Protein AF-N6TRB3-F1 (afdb_monomer_lite)

Organism: Dendroctonus ponderosae (NCBI:txid77166)

pLDDT: mean 74.37, std 22.49, range [24.56, 97.75]

InterPro domains:
  IPR039841 Integrator complex subunit 14 [PTHR13532] (28-143)
  IPR045814 Integrator complex subunit 14, beta-barrel domain [PF19435] (16-137)

Foldseek 3Di:
DWDAQPDPDDDPDPPPQFDWDDDPVDTDTHDFDSTKDFPDKDALVVVPDFDFPDKDKDDDDPPDDPDDDDPDDDDDDDDDDPDDPCDPGPQQVQLVVCVVRNIWTWIARGDQWIWTWYWDDPDPPDTIIMITTFPRHPCRDPD

Radius of gyration: 18.66 Å; chains: 1; bounding box: 54×37×40 Å

Secondary structure (DSSP, 8-state):
--B-----SS--S---PPEEEEETTEEEEE---SSBEEEEEEEHHHH-S---SEEEEE-------------------------S-----HHHHHHHHHHHHTEEEEEEEETTEEEEEEEE-SSTT--EEEEEEEEESS--S--

Structure (mmCIF, N/CA/C/O backbone):
data_AF-N6TRB3-F1
#
_entry.id   AF-N6TRB3-F1
#
loop_
_atom_site.group_PDB
_atom_site.id
_atom_site.type_symbol
_atom_site.label_atom_id
_atom_site.label_alt_id
_atom_site.label_comp_id
_atom_site.label_asym_id
_atom_site.label_entity_id
_atom_site.label_seq_id
_atom_site.pdbx_PDB_ins_code
_atom_site.Cartn_x
_atom_site.Cartn_y
_atom_site.Cartn_z
_atom_site.occupancy
_atom_site.B_iso_or_equiv
_atom_site.auth_seq_id
_atom_site.auth_comp_id
_atom_site.auth_asym_id
_atom_site.auth_atom_id
_atom_site.pdbx_PDB_model_num
ATOM 1 N N . MET A 1 1 ? -12.334 -11.300 -4.507 1.00 28.64 1 MET A N 1
ATOM 2 C CA . MET A 1 1 ? -12.583 -10.035 -3.785 1.00 28.64 1 MET A CA 1
ATOM 3 C C . MET A 1 1 ? -11.833 -8.953 -4.540 1.00 28.64 1 MET A C 1
ATOM 5 O O . MET A 1 1 ? -10.620 -8.961 -4.466 1.00 28.64 1 MET A O 1
ATOM 9 N N . LYS A 1 2 ? -12.516 -8.117 -5.333 1.00 24.56 2 LYS A N 1
ATOM 10 C CA . LYS A 1 2 ? -11.878 -6.994 -6.043 1.00 24.56 2 LYS A CA 1
ATOM 11 C C . LYS A 1 2 ? -11.804 -5.811 -5.093 1.00 24.56 2 LYS A C 1
ATOM 13 O O . LYS A 1 2 ? -12.832 -5.451 -4.520 1.00 24.56 2 LYS A O 1
ATOM 18 N N . LEU A 1 3 ? -10.624 -5.235 -4.916 1.00 33.22 3 LEU A N 1
ATOM 19 C CA . LEU A 1 3 ? -10.420 -4.150 -3.973 1.00 33.22 3 LEU A CA 1
ATOM 20 C C . LEU A 1 3 ? -9.816 -2.926 -4.666 1.00 33.22 3 LEU A C 1
ATOM 22 O O . LEU A 1 3 ? -8.868 -3.046 -5.430 1.00 33.22 3 LEU A O 1
ATOM 26 N N . VAL A 1 4 ? -10.380 -1.760 -4.335 1.00 37.03 4 VAL A N 1
ATOM 27 C CA . VAL A 1 4 ? -9.959 -0.407 -4.740 1.00 37.03 4 VAL A CA 1
ATOM 28 C C . VAL A 1 4 ? -10.060 -0.158 -6.248 1.00 37.03 4 VAL A C 1
ATOM 30 O O . VAL A 1 4 ? -9.168 -0.533 -6.989 1.00 37.03 4 VAL A O 1
ATOM 33 N N . HIS A 1 5 ? -11.138 0.510 -6.682 1.00 34.66 5 HIS A N 1
ATOM 34 C CA . HIS A 1 5 ? -11.243 1.116 -8.016 1.00 34.66 5 HIS A CA 1
ATOM 35 C C . HIS A 1 5 ? -10.503 2.455 -7.985 1.00 34.66 5 HIS A C 1
ATOM 37 O O . HIS A 1 5 ? -10.964 3.399 -7.340 1.00 34.66 5 HIS A O 1
ATOM 43 N N . ILE A 1 6 ? -9.340 2.538 -8.628 1.00 43.31 6 ILE A N 1
ATOM 44 C CA . ILE A 1 6 ? -8.661 3.821 -8.845 1.00 43.31 6 ILE A CA 1
ATOM 45 C C . ILE A 1 6 ? -9.362 4.486 -10.031 1.00 43.31 6 ILE A C 1
ATOM 47 O O . ILE A 1 6 ? -8.993 4.275 -11.184 1.00 43.31 6 ILE A O 1
ATOM 51 N N . ASP A 1 7 ? -10.432 5.234 -9.756 1.00 36.44 7 ASP A N 1
ATOM 52 C CA . ASP A 1 7 ? -11.181 5.903 -10.817 1.00 36.44 7 ASP A CA 1
ATOM 53 C C . ASP A 1 7 ? -10.297 6.936 -11.534 1.00 36.44 7 ASP A C 1
ATOM 55 O O . ASP A 1 7 ? -9.687 7.804 -10.906 1.00 36.44 7 ASP A O 1
ATOM 59 N N . ARG A 1 8 ? -10.247 6.859 -12.868 1.00 41.28 8 ARG A N 1
ATOM 60 C CA . ARG A 1 8 ? -9.573 7.847 -13.725 1.00 41.28 8 ARG A CA 1
ATOM 61 C C . ARG A 1 8 ? -10.437 9.075 -14.012 1.00 41.28 8 ARG A C 1
ATOM 63 O O . ARG A 1 8 ? -10.018 9.939 -14.783 1.00 41.28 8 ARG A O 1
ATOM 70 N N . HIS A 1 9 ? -11.612 9.199 -13.400 1.00 36.25 9 HIS A N 1
ATOM 71 C CA . HIS A 1 9 ? -12.514 10.315 -13.656 1.00 36.25 9 HIS A CA 1
ATOM 72 C C . HIS A 1 9 ? -12.551 11.345 -12.514 1.00 36.25 9 HIS A C 1
ATOM 74 O O . HIS A 1 9 ? -13.321 11.257 -11.566 1.00 36.25 9 HIS A O 1
ATOM 80 N N . GLY A 1 10 ? -11.764 12.414 -12.683 1.00 35.44 10 GLY A N 1
ATOM 81 C CA . GLY A 1 10 ? -12.273 13.769 -12.428 1.00 35.44 10 GLY A CA 1
ATOM 82 C C . GLY A 1 10 ? -11.964 14.464 -11.099 1.00 35.44 10 GLY A C 1
ATOM 83 O O . GLY A 1 10 ? -12.384 15.607 -10.951 1.00 35.44 10 GLY A O 1
ATOM 84 N N . THR A 1 11 ? -11.206 13.885 -10.164 1.00 29.09 11 THR A N 1
ATOM 85 C CA . THR A 1 11 ? -10.653 14.655 -9.031 1.00 29.09 11 THR A CA 1
ATOM 86 C C . THR A 1 11 ? -9.154 14.875 -9.199 1.00 29.09 11 THR A C 1
ATOM 88 O O . THR A 1 11 ? -8.401 13.968 -9.543 1.00 29.09 11 THR A O 1
ATOM 91 N N . GLN A 1 12 ? -8.719 16.121 -8.996 1.00 31.83 12 GLN A N 1
ATOM 92 C CA . GLN A 1 12 ? -7.327 16.559 -9.087 1.00 31.83 12 GLN A CA 1
ATOM 93 C C . GLN A 1 12 ? -6.504 15.982 -7.924 1.00 31.83 12 GLN A C 1
ATOM 95 O O . GLN A 1 12 ? -6.072 16.687 -7.020 1.00 31.83 12 GLN A O 1
ATOM 100 N N . THR A 1 13 ? -6.274 14.675 -7.937 1.00 35.25 13 THR A N 1
ATOM 101 C CA . THR A 1 13 ? -5.103 14.074 -7.306 1.00 35.25 13 THR A CA 1
ATOM 102 C C . THR A 1 13 ? -4.010 14.047 -8.361 1.00 35.25 13 THR A C 1
ATOM 104 O O . THR A 1 13 ? -4.294 13.717 -9.512 1.00 35.25 13 THR A O 1
ATOM 107 N N . VAL A 1 14 ? -2.782 14.427 -8.000 1.00 36.34 14 VAL A N 1
ATOM 108 C CA . VAL A 1 14 ? -1.604 14.349 -8.883 1.00 36.34 14 VAL A CA 1
ATOM 109 C C . VAL A 1 14 ? -1.671 13.012 -9.633 1.00 36.34 14 VAL A C 1
ATOM 111 O O . VAL A 1 14 ? -1.715 11.984 -8.954 1.00 36.34 14 VAL A O 1
ATOM 114 N N . PRO A 1 15 ? -1.781 12.990 -10.979 1.00 44.03 15 PRO A N 1
ATOM 115 C CA . PRO A 1 15 ? -1.986 11.744 -11.702 1.00 44.03 15 PRO A CA 1
ATOM 116 C C . PRO A 1 15 ? -0.858 10.811 -11.299 1.00 44.03 15 PRO A C 1
ATOM 118 O O . PRO A 1 15 ? 0.305 11.227 -11.337 1.00 44.03 15 PRO A O 1
ATOM 121 N N . VAL A 1 16 ? -1.190 9.591 -10.866 1.00 51.03 16 VAL A N 1
ATOM 122 C CA . VAL A 1 16 ? -0.171 8.583 -10.587 1.00 51.03 16 VAL A CA 1
ATOM 123 C C . VAL A 1 16 ? 0.485 8.284 -11.929 1.00 51.03 16 VAL A C 1
ATOM 125 O O . VAL A 1 16 ? -0.014 7.504 -12.738 1.00 51.03 16 VAL A O 1
ATOM 128 N N . LYS A 1 17 ? 1.537 9.048 -12.240 1.00 52.94 17 LYS A N 1
ATOM 129 C CA . LYS A 1 17 ? 2.278 8.937 -13.487 1.00 52.94 17 LYS A CA 1
ATOM 130 C C . LYS A 1 17 ? 2.793 7.509 -13.532 1.00 52.94 17 LYS A C 1
ATOM 132 O O . LYS A 1 17 ? 3.423 7.062 -12.576 1.00 52.94 17 LYS A O 1
ATOM 137 N N . GLY A 1 18 ? 2.495 6.808 -14.625 1.00 61.00 18 GLY A N 1
ATOM 138 C CA . GLY A 1 18 ? 3.019 5.468 -14.863 1.00 61.00 18 GLY A CA 1
ATOM 139 C C . GLY A 1 18 ? 4.520 5.431 -14.581 1.00 61.00 18 GLY A C 1
ATOM 140 O O . GLY A 1 18 ? 5.251 6.372 -14.905 1.00 61.00 18 GLY A O 1
ATOM 141 N N . TYR A 1 19 ? 4.969 4.369 -13.925 1.00 74.88 19 TYR A N 1
ATOM 142 C CA . TYR A 1 19 ? 6.377 4.205 -13.607 1.00 74.88 19 TYR A CA 1
ATOM 143 C C . TYR A 1 19 ? 7.119 3.816 -14.883 1.00 74.88 19 TYR A C 1
ATOM 145 O O . TYR A 1 19 ? 6.751 2.852 -15.543 1.00 74.88 19 TYR A O 1
ATOM 153 N N . THR A 1 20 ? 8.155 4.560 -15.257 1.00 75.38 20 THR A N 1
ATOM 154 C CA . THR A 1 20 ? 9.006 4.179 -16.390 1.00 75.38 20 THR A CA 1
ATOM 155 C C . THR A 1 20 ? 10.324 3.671 -15.846 1.00 75.38 20 THR A C 1
ATOM 157 O O . THR A 1 20 ? 11.086 4.432 -15.255 1.00 75.38 20 THR A O 1
ATOM 160 N N . HIS A 1 21 ? 10.589 2.385 -16.053 1.00 77.75 21 HIS A N 1
ATOM 161 C CA . HIS A 1 21 ? 11.882 1.811 -15.728 1.00 77.75 21 HIS A CA 1
ATOM 162 C C . HIS A 1 21 ? 12.831 2.046 -16.901 1.00 77.75 21 HIS A C 1
ATOM 164 O O . HIS A 1 21 ? 12.577 1.566 -18.010 1.00 77.75 21 HIS A O 1
ATOM 170 N N . VAL A 1 22 ? 13.899 2.801 -16.657 1.00 78.00 22 VAL A N 1
ATOM 171 C CA . VAL A 1 22 ? 14.939 3.090 -17.646 1.00 78.00 22 VAL A CA 1
ATOM 172 C C . VAL A 1 22 ? 16.195 2.331 -17.248 1.00 78.00 22 VAL A C 1
ATOM 174 O O . VAL A 1 22 ? 16.691 2.469 -16.136 1.00 78.00 22 VAL A O 1
ATOM 177 N N . THR A 1 23 ? 16.693 1.532 -18.178 1.00 77.44 23 THR A N 1
ATOM 178 C CA . THR A 1 23 ? 17.983 0.839 -18.112 1.00 77.44 23 THR A CA 1
ATOM 179 C C . THR A 1 23 ? 18.801 1.249 -19.329 1.00 77.44 23 THR A C 1
ATOM 181 O O . THR A 1 23 ? 18.228 1.732 -20.308 1.00 77.44 23 THR A O 1
ATOM 184 N N . ASP A 1 24 ? 20.104 0.977 -19.321 1.00 79.75 24 ASP A N 1
ATOM 185 C CA . ASP A 1 24 ? 20.999 1.299 -20.445 1.00 79.75 24 ASP A CA 1
ATOM 186 C C . ASP A 1 24 ? 20.555 0.669 -21.780 1.00 79.75 24 ASP A C 1
ATOM 188 O O . ASP A 1 24 ? 20.906 1.157 -22.852 1.00 79.75 24 ASP A O 1
ATOM 192 N N . PHE A 1 25 ? 19.742 -0.395 -21.725 1.00 82.06 25 PHE A N 1
ATOM 193 C CA . PHE A 1 25 ? 19.318 -1.179 -22.889 1.00 82.06 25 PHE A CA 1
ATOM 194 C C . PHE A 1 25 ? 17.805 -1.185 -23.136 1.00 82.06 25 PHE A C 1
ATOM 196 O O . PHE A 1 25 ? 17.353 -1.731 -24.142 1.00 82.06 25 PHE A O 1
ATOM 203 N N . SER A 1 26 ? 16.990 -0.637 -22.227 1.00 77.06 26 SER A N 1
ATOM 204 C CA . SER A 1 26 ? 15.533 -0.655 -22.390 1.00 77.06 26 SER A CA 1
ATOM 205 C C . SER A 1 26 ? 14.805 0.407 -21.571 1.00 77.06 26 SER A C 1
ATOM 207 O O . SER A 1 26 ? 15.178 0.712 -20.438 1.00 77.06 26 SER A O 1
ATOM 209 N N . VAL A 1 27 ? 13.709 0.907 -22.141 1.00 81.81 27 VAL A N 1
ATOM 210 C CA . VAL A 1 27 ? 12.720 1.756 -21.472 1.00 81.81 27 VAL A CA 1
ATOM 211 C C . VAL A 1 27 ? 11.418 0.969 -21.426 1.00 81.81 27 VAL A C 1
ATOM 213 O O . VAL A 1 27 ? 10.856 0.645 -22.471 1.00 81.81 27 VAL A O 1
ATOM 216 N N . ARG A 1 28 ? 10.949 0.622 -20.226 1.00 82.69 28 ARG A N 1
ATOM 217 C CA . ARG A 1 28 ? 9.697 -0.123 -20.046 1.00 82.69 28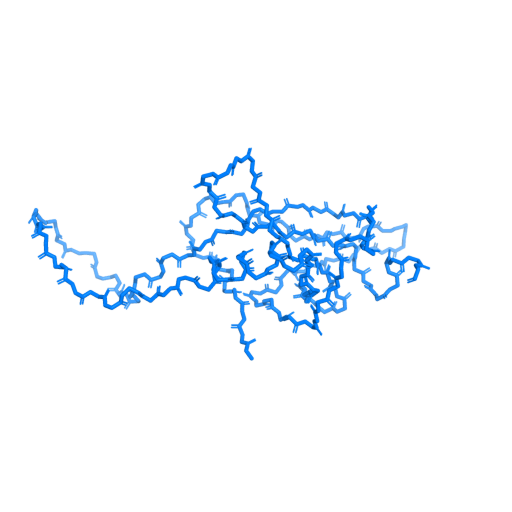 ARG A CA 1
ATOM 218 C C . ARG A 1 28 ? 8.695 0.703 -19.241 1.00 82.69 28 ARG A C 1
ATOM 220 O O . ARG A 1 28 ? 8.967 0.988 -18.071 1.00 82.69 28 ARG A O 1
ATOM 227 N N . PRO A 1 29 ? 7.553 1.088 -19.835 1.00 83.06 29 PRO A N 1
ATOM 228 C CA . PRO A 1 29 ? 6.475 1.720 -19.095 1.00 83.06 29 PRO A CA 1
ATOM 229 C C . PRO A 1 29 ? 5.704 0.671 -18.285 1.00 83.06 29 PRO A C 1
ATOM 231 O O . PRO A 1 29 ? 5.372 -0.403 -18.785 1.00 83.06 29 PRO A O 1
ATOM 234 N N . TYR A 1 30 ? 5.394 1.010 -17.042 1.00 84.44 30 TYR A N 1
ATOM 235 C CA . TYR A 1 30 ? 4.537 0.251 -16.146 1.00 84.44 30 TYR A CA 1
ATOM 236 C C . TYR A 1 30 ? 3.302 1.077 -15.807 1.00 84.44 30 TYR A C 1
ATOM 238 O O . TYR A 1 30 ? 3.379 2.263 -15.468 1.00 84.44 30 TYR A O 1
ATOM 246 N N . HIS A 1 31 ? 2.150 0.421 -15.886 1.00 84.56 31 HIS A N 1
ATOM 247 C CA . HIS A 1 31 ? 0.859 1.000 -15.559 1.00 84.56 31 HIS A CA 1
ATOM 248 C C . HIS A 1 31 ? 0.327 0.344 -14.295 1.00 84.56 31 HIS A C 1
ATOM 250 O O . HIS A 1 31 ? 0.334 -0.882 -14.180 1.00 84.56 31 HIS A O 1
ATOM 256 N N . ILE A 1 32 ? -0.117 1.174 -13.356 1.00 86.00 32 ILE A N 1
ATOM 257 C CA . ILE A 1 32 ? -0.816 0.690 -12.172 1.00 86.00 32 ILE A CA 1
ATOM 258 C C . ILE A 1 32 ? -2.205 0.232 -12.609 1.00 86.00 32 ILE A C 1
ATOM 260 O O . ILE A 1 32 ? -2.873 0.910 -13.393 1.00 86.00 32 ILE A O 1
ATOM 264 N N . SER A 1 33 ? -2.587 -0.942 -12.127 1.00 88.50 33 SER A N 1
ATOM 265 C CA . SER A 1 33 ? -3.895 -1.549 -12.310 1.00 88.50 33 SER A CA 1
ATOM 266 C C . SER A 1 33 ? -4.968 -0.717 -11.617 1.00 88.50 33 SER A C 1
ATOM 268 O O . SER A 1 33 ? -4.764 -0.226 -10.507 1.00 88.50 33 SER A O 1
ATOM 270 N N . ASP A 1 34 ? -6.140 -0.621 -12.239 1.00 85.12 34 ASP A N 1
ATOM 271 C CA . ASP A 1 34 ? -7.297 0.036 -11.628 1.00 85.12 34 ASP A CA 1
ATOM 272 C C . ASP A 1 34 ? -7.856 -0.768 -10.442 1.00 85.12 34 ASP A C 1
ATOM 274 O O . ASP A 1 34 ? -8.676 -0.241 -9.700 1.00 85.12 34 ASP A O 1
ATOM 278 N N . VAL A 1 35 ? -7.419 -2.027 -10.273 1.00 87.19 35 VAL A N 1
ATOM 279 C CA . VAL A 1 35 ? -7.793 -2.943 -9.184 1.00 87.19 35 VAL A CA 1
ATOM 280 C C . VAL A 1 35 ? -6.540 -3.461 -8.478 1.00 87.19 35 VAL A C 1
ATOM 282 O O . VAL A 1 35 ? -5.610 -3.931 -9.140 1.00 87.19 35 VAL A O 1
ATOM 285 N N . LEU A 1 36 ? -6.549 -3.426 -7.144 1.00 90.94 36 LEU A N 1
ATOM 286 C CA . LEU A 1 36 ? -5.502 -3.970 -6.280 1.00 90.94 36 LEU A CA 1
ATOM 287 C C . LEU A 1 36 ? -5.988 -5.265 -5.619 1.00 90.94 36 LEU A C 1
ATOM 289 O O . LEU A 1 36 ? -6.859 -5.238 -4.750 1.00 90.94 36 LEU A O 1
ATOM 293 N N . ASP A 1 37 ? -5.410 -6.404 -5.989 1.00 93.31 37 ASP A N 1
ATOM 294 C CA . ASP A 1 37 ? -5.741 -7.687 -5.364 1.00 93.31 37 ASP A CA 1
ATOM 295 C C . ASP A 1 37 ? -4.808 -7.979 -4.184 1.00 93.31 37 ASP A C 1
ATOM 297 O O . ASP A 1 37 ? -3.591 -7.811 -4.275 1.00 93.31 37 ASP A O 1
ATOM 301 N N . VAL A 1 38 ? -5.386 -8.428 -3.065 1.00 94.94 38 VAL A N 1
ATOM 302 C CA . VAL A 1 38 ? -4.642 -8.833 -1.863 1.00 94.94 38 VAL A CA 1
ATOM 303 C C . VAL A 1 38 ? -4.165 -10.273 -2.022 1.00 94.94 38 VAL A C 1
ATOM 305 O O . VAL A 1 38 ? -4.975 -11.180 -2.198 1.00 94.94 38 VAL A O 1
ATOM 308 N N . TYR A 1 39 ? -2.854 -10.477 -1.925 1.00 93.75 39 TYR A N 1
ATOM 309 C CA . TYR A 1 39 ? -2.200 -11.783 -2.057 1.00 93.75 39 TYR A CA 1
ATOM 310 C C . TYR A 1 39 ? -1.898 -12.436 -0.707 1.00 93.75 39 TYR A C 1
ATOM 312 O O . TYR A 1 39 ? -1.737 -13.650 -0.623 1.00 93.75 39 TYR A O 1
ATOM 320 N N . GLY A 1 40 ? -1.835 -11.642 0.358 1.00 96.25 40 GLY A N 1
ATOM 321 C CA . GLY A 1 40 ? -1.589 -12.140 1.701 1.00 96.25 40 GLY A CA 1
ATOM 322 C C . GLY A 1 40 ? -1.320 -11.015 2.684 1.00 96.25 40 GLY A C 1
ATOM 323 O O . GLY A 1 40 ? -1.405 -9.833 2.344 1.00 96.25 40 GLY A O 1
ATOM 324 N N . PHE A 1 41 ? -0.973 -11.404 3.904 1.00 97.31 41 PHE A N 1
ATOM 325 C CA . PHE A 1 41 ? -0.598 -10.490 4.972 1.00 97.31 41 PHE A CA 1
ATOM 326 C C . PHE A 1 41 ? 0.782 -10.870 5.495 1.00 97.31 41 PHE A C 1
ATOM 328 O O . PHE A 1 41 ? 1.084 -12.052 5.639 1.00 97.31 41 PHE A O 1
ATOM 335 N N . VAL A 1 42 ? 1.599 -9.864 5.786 1.00 96.19 42 VAL A N 1
ATOM 336 C CA . VAL A 1 42 ? 2.955 -10.020 6.319 1.00 96.19 42 VAL A CA 1
ATOM 337 C C . VAL A 1 42 ? 3.115 -9.149 7.569 1.00 96.19 42 VAL A C 1
ATOM 339 O O . VAL A 1 42 ? 2.604 -8.022 7.575 1.00 96.19 42 VAL A O 1
ATOM 342 N N . PRO A 1 43 ? 3.785 -9.626 8.633 1.00 96.88 43 PRO A N 1
ATOM 343 C CA . PRO A 1 43 ? 4.099 -8.795 9.790 1.00 96.88 43 PRO A CA 1
ATOM 344 C C . PRO A 1 43 ? 4.875 -7.548 9.377 1.00 96.88 43 PRO A C 1
ATOM 346 O O . PRO A 1 43 ? 5.817 -7.621 8.590 1.00 96.88 43 PRO A O 1
ATOM 349 N N . VAL A 1 44 ? 4.522 -6.388 9.935 1.00 94.38 44 VAL A N 1
ATOM 350 C CA . VAL A 1 44 ? 5.234 -5.131 9.632 1.00 94.38 44 VAL A CA 1
ATOM 351 C C . VAL A 1 44 ? 6.717 -5.226 10.005 1.00 94.38 44 VAL A C 1
ATOM 353 O O . VAL A 1 44 ? 7.556 -4.626 9.337 1.00 94.38 44 VAL A O 1
ATOM 356 N N . ALA A 1 45 ? 7.045 -6.011 11.037 1.00 93.94 45 ALA A N 1
ATOM 357 C CA . ALA A 1 45 ? 8.420 -6.268 11.461 1.00 93.94 45 ALA A CA 1
ATOM 358 C C . ALA A 1 45 ? 9.264 -6.968 10.380 1.00 93.94 45 ALA A C 1
ATOM 360 O O . ALA A 1 45 ? 10.456 -6.683 10.278 1.00 93.94 45 ALA A O 1
ATOM 361 N N . ASP A 1 46 ? 8.643 -7.813 9.553 1.00 93.88 46 ASP A N 1
ATOM 362 C CA . ASP A 1 46 ? 9.342 -8.604 8.537 1.00 93.88 46 ASP A CA 1
ATOM 363 C C . ASP A 1 46 ? 9.587 -7.789 7.264 1.00 93.88 46 ASP A C 1
ATOM 365 O O . ASP A 1 46 ? 10.570 -8.006 6.568 1.00 93.88 46 ASP A O 1
ATOM 369 N N . ILE A 1 47 ? 8.747 -6.784 6.983 1.00 91.50 47 ILE A N 1
ATOM 370 C CA . ILE A 1 47 ? 8.876 -5.930 5.790 1.00 91.50 47 ILE A CA 1
ATOM 371 C C . ILE A 1 47 ? 10.222 -5.192 5.778 1.00 91.50 47 ILE A C 1
ATOM 373 O O . ILE A 1 47 ? 10.839 -5.027 4.725 1.00 91.50 47 ILE A O 1
ATOM 377 N N . GLY A 1 48 ? 10.682 -4.730 6.943 1.00 87.62 48 GLY A N 1
ATOM 378 C CA . GLY A 1 48 ? 11.883 -3.909 7.062 1.00 87.62 48 GLY A CA 1
ATOM 379 C C . GLY A 1 48 ? 11.721 -2.541 6.389 1.00 87.62 48 GLY A C 1
ATOM 380 O O . GLY A 1 48 ? 10.774 -1.801 6.648 1.00 87.62 48 GLY 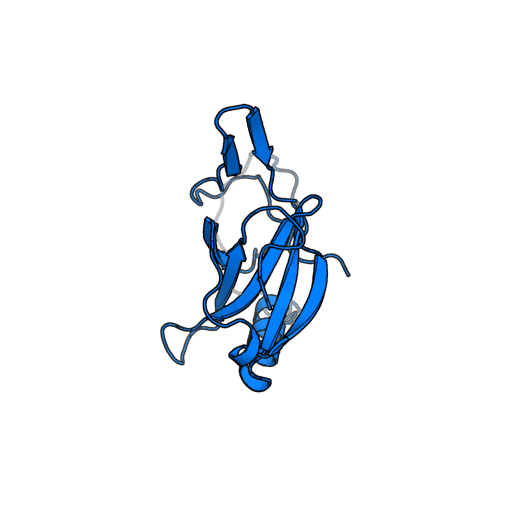A O 1
ATOM 381 N N . SER A 1 49 ? 12.680 -2.156 5.545 1.00 85.88 49 SER A N 1
ATOM 382 C CA . SER A 1 49 ? 12.669 -0.881 4.804 1.00 85.88 49 SER A CA 1
ATOM 383 C C . SER A 1 49 ? 13.021 -1.108 3.331 1.00 85.88 49 SER A C 1
ATOM 385 O O . SER A 1 49 ? 14.085 -0.679 2.882 1.00 85.88 49 SER A O 1
ATOM 387 N N . PRO A 1 50 ? 12.163 -1.821 2.577 1.00 87.19 50 PRO A N 1
ATOM 388 C CA . PRO A 1 50 ? 12.459 -2.195 1.206 1.00 87.19 50 PRO A CA 1
ATOM 389 C C . PRO A 1 50 ? 12.497 -0.954 0.313 1.00 87.19 50 PRO A C 1
ATOM 391 O O . PRO A 1 50 ? 11.881 0.080 0.610 1.00 87.19 50 PRO A O 1
ATOM 394 N N . MET A 1 51 ? 13.212 -1.067 -0.808 1.00 87.38 51 MET A N 1
ATOM 395 C CA . MET A 1 51 ? 13.217 -0.027 -1.830 1.00 87.38 51 MET A CA 1
ATOM 396 C C . MET A 1 51 ? 11.782 0.234 -2.298 1.00 87.38 51 MET A C 1
ATOM 398 O O . MET A 1 51 ? 11.044 -0.692 -2.629 1.00 87.38 51 MET A O 1
ATOM 402 N N . ALA A 1 52 ? 11.396 1.505 -2.339 1.00 90.44 52 ALA A N 1
ATOM 403 C CA . ALA A 1 52 ? 10.082 1.935 -2.786 1.00 90.44 52 ALA A CA 1
ATOM 404 C C . ALA A 1 52 ? 10.229 2.935 -3.928 1.00 90.44 52 ALA A C 1
ATOM 406 O O . ALA A 1 52 ? 11.026 3.868 -3.836 1.00 90.44 52 ALA A O 1
ATOM 407 N N . ILE A 1 53 ? 9.420 2.768 -4.972 1.00 90.62 53 ILE A N 1
ATOM 408 C CA . ILE A 1 53 ? 9.280 3.760 -6.042 1.00 90.62 53 ILE A CA 1
ATOM 409 C C . ILE A 1 53 ? 8.529 4.977 -5.508 1.00 90.62 53 ILE A C 1
ATOM 411 O O . ILE A 1 53 ? 8.928 6.118 -5.734 1.00 90.62 53 ILE A O 1
ATOM 415 N N . SER A 1 54 ? 7.423 4.735 -4.807 1.00 90.31 54 SER A N 1
ATOM 416 C CA . SER A 1 54 ? 6.558 5.787 -4.291 1.00 90.31 54 SER A CA 1
ATOM 417 C C . SER A 1 54 ? 5.696 5.293 -3.132 1.00 90.31 54 SER A C 1
ATOM 419 O O . SER A 1 54 ? 5.546 4.091 -2.894 1.00 90.31 54 SER A O 1
ATOM 421 N N . ARG A 1 55 ? 5.128 6.249 -2.391 1.00 90.62 55 ARG A N 1
ATOM 422 C CA . ARG A 1 55 ? 4.160 6.000 -1.322 1.00 90.62 55 ARG A CA 1
ATOM 423 C C . ARG A 1 55 ? 2.966 6.923 -1.495 1.00 90.62 55 ARG A C 1
ATOM 425 O O . ARG A 1 55 ? 3.149 8.108 -1.770 1.00 90.62 55 A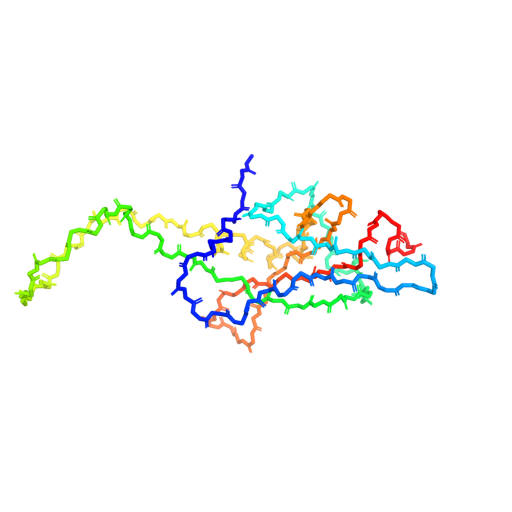RG A O 1
ATOM 432 N N . HIS A 1 56 ? 1.763 6.387 -1.335 1.00 89.31 56 HIS A N 1
ATOM 433 C CA . HIS A 1 56 ? 0.522 7.124 -1.555 1.00 89.31 56 HIS A CA 1
ATOM 434 C C . HIS A 1 56 ? -0.487 6.838 -0.449 1.00 89.31 56 HIS A C 1
ATOM 436 O O . HIS A 1 56 ? -0.610 5.708 0.020 1.00 89.31 56 HIS A O 1
ATOM 442 N N . LEU A 1 57 ? -1.233 7.865 -0.049 1.00 90.31 57 LEU A N 1
ATOM 443 C CA . LEU A 1 57 ? -2.361 7.704 0.858 1.00 90.31 57 LEU A CA 1
ATOM 444 C C . LEU A 1 57 ? -3.542 7.102 0.085 1.00 90.31 57 LEU A C 1
ATOM 446 O O . LEU A 1 57 ? -3.874 7.585 -0.996 1.00 90.31 57 LEU A O 1
ATOM 450 N N . ILE A 1 58 ? -4.187 6.081 0.642 1.00 89.19 58 ILE A N 1
ATOM 451 C CA . ILE A 1 58 ? -5.437 5.538 0.108 1.00 89.19 58 ILE A CA 1
ATOM 452 C C . ILE A 1 58 ? -6.585 6.223 0.840 1.00 89.19 58 ILE A C 1
ATOM 454 O O . ILE A 1 58 ? -6.708 6.129 2.065 1.00 89.19 58 ILE A O 1
ATOM 458 N N . LEU A 1 59 ? -7.421 6.907 0.068 1.00 83.31 59 LEU A N 1
ATOM 459 C CA . LEU A 1 59 ? -8.615 7.582 0.550 1.00 83.31 59 LEU A CA 1
ATOM 460 C C . LEU A 1 59 ? -9.854 6.813 0.073 1.00 83.31 59 LEU A C 1
ATOM 462 O O . LEU A 1 59 ? -9.884 6.386 -1.082 1.00 83.31 59 LEU A O 1
ATOM 466 N N . PRO A 1 60 ? -10.879 6.633 0.923 1.00 81.44 60 PRO A N 1
ATOM 467 C CA . PRO A 1 60 ? -12.147 6.077 0.477 1.00 81.44 60 PRO A CA 1
ATOM 468 C C . PRO A 1 60 ? -12.772 6.994 -0.577 1.00 81.44 60 PRO A C 1
ATOM 470 O O . PRO A 1 60 ? -12.920 8.194 -0.346 1.00 81.44 60 PRO A O 1
ATOM 473 N N . THR A 1 61 ? -13.175 6.436 -1.714 1.00 75.81 61 THR A N 1
ATOM 474 C CA . THR A 1 61 ? -14.013 7.146 -2.679 1.00 75.81 61 THR A CA 1
ATOM 475 C C . THR A 1 61 ? -15.468 7.019 -2.244 1.00 75.81 61 THR A C 1
ATOM 477 O O . THR A 1 61 ? -16.009 5.913 -2.181 1.00 75.81 61 THR A O 1
ATOM 480 N N . ASN A 1 62 ? -16.124 8.139 -1.952 1.00 62.59 62 ASN A N 1
ATOM 481 C CA . ASN A 1 62 ? -17.572 8.160 -1.768 1.00 62.59 62 ASN A CA 1
ATOM 482 C C . ASN A 1 62 ? -18.221 8.084 -3.153 1.00 62.59 62 ASN A C 1
ATOM 484 O O . ASN A 1 62 ? -18.514 9.109 -3.761 1.00 62.59 62 ASN A O 1
ATOM 488 N N . SER A 1 63 ? -18.405 6.881 -3.692 1.00 54.44 63 SER A N 1
ATOM 489 C CA . SER A 1 63 ? -19.174 6.706 -4.924 1.00 54.44 63 SER A CA 1
ATOM 490 C C . SER A 1 63 ? -20.661 6.805 -4.595 1.00 54.44 63 SER A C 1
ATOM 492 O O . SER A 1 63 ? -21.355 5.799 -4.478 1.00 54.44 63 SER A O 1
ATOM 494 N N . SER A 1 64 ? -21.170 8.024 -4.428 1.00 50.34 64 SER A N 1
ATOM 495 C CA . SER A 1 64 ? -22.606 8.259 -4.536 1.00 50.34 64 SER A CA 1
ATOM 496 C C . SER A 1 64 ? -23.007 8.042 -5.994 1.00 50.34 64 SER A C 1
ATOM 498 O O . SER A 1 64 ? -22.572 8.795 -6.859 1.00 50.34 64 SER A O 1
ATOM 500 N N . ARG A 1 65 ? -23.792 6.987 -6.234 1.00 45.09 65 ARG A N 1
ATOM 501 C CA . ARG A 1 65 ? -24.706 6.759 -7.369 1.00 45.09 65 ARG A CA 1
ATOM 502 C C . ARG A 1 65 ? -24.243 7.321 -8.720 1.00 45.09 65 ARG A C 1
ATOM 504 O O . ARG A 1 65 ? -24.337 8.519 -8.977 1.00 45.09 65 ARG A O 1
ATOM 511 N N . THR A 1 66 ? -23.882 6.422 -9.633 1.00 42.81 66 THR A N 1
ATOM 512 C CA . THR A 1 66 ? -23.856 6.676 -11.079 1.00 42.81 66 THR A CA 1
ATOM 513 C C . THR A 1 66 ? -25.150 7.380 -11.493 1.00 42.81 66 THR A C 1
ATOM 515 O O . THR A 1 66 ? -26.193 6.752 -11.644 1.00 42.81 66 THR A O 1
ATOM 518 N N . SER A 1 67 ? -25.088 8.699 -11.634 1.00 41.69 67 SER A N 1
ATOM 519 C CA . SER A 1 67 ? -26.185 9.521 -12.121 1.00 41.69 67 SER A CA 1
ATOM 520 C C . SER A 1 67 ? -25.688 10.092 -13.432 1.00 41.69 67 SER A C 1
ATOM 522 O O . SER A 1 67 ? -24.796 10.936 -13.459 1.00 41.69 67 SER A O 1
ATOM 524 N N . VAL A 1 68 ? -26.203 9.535 -14.522 1.00 43.19 68 VAL A N 1
ATOM 525 C CA . VAL A 1 68 ? -26.151 10.124 -15.859 1.00 43.19 68 VAL A CA 1
ATOM 526 C C . VAL A 1 68 ? -26.401 11.631 -15.751 1.00 43.19 68 VAL A C 1
ATOM 528 O O . VAL A 1 68 ? -27.487 12.065 -15.377 1.00 43.19 68 VAL A O 1
ATOM 531 N N . ALA A 1 69 ? -25.361 12.422 -16.014 1.00 39.03 69 ALA A N 1
ATOM 532 C CA . ALA A 1 69 ? -25.423 13.871 -15.972 1.00 39.03 69 ALA A CA 1
ATOM 533 C C . ALA A 1 69 ? -26.254 14.379 -17.160 1.00 39.03 69 ALA A C 1
ATOM 535 O O . ALA A 1 69 ? -25.739 14.519 -18.267 1.00 39.03 69 ALA A O 1
ATOM 536 N N . ASN A 1 70 ? -27.534 14.668 -16.919 1.00 38.62 70 ASN A N 1
ATOM 537 C CA . ASN A 1 70 ? -28.254 15.680 -17.683 1.00 38.62 70 ASN A CA 1
ATOM 538 C C . ASN A 1 70 ? -27.958 17.039 -17.027 1.00 38.62 70 ASN A C 1
ATOM 540 O O . ASN A 1 70 ? -28.295 17.224 -15.857 1.00 38.62 70 ASN A O 1
ATOM 544 N N . PRO A 1 71 ? -27.320 17.991 -17.727 1.00 45.03 71 PRO A N 1
ATOM 545 C CA . PRO A 1 71 ? -27.061 19.311 -17.183 1.00 45.03 71 PRO A CA 1
ATOM 546 C C . PRO A 1 71 ? -28.283 20.186 -17.452 1.00 45.03 71 PRO A C 1
ATOM 548 O O . PRO A 1 71 ? -28.389 20.751 -18.533 1.00 45.03 71 PRO A O 1
ATOM 551 N N . ASN A 1 72 ? -29.224 20.241 -16.511 1.00 41.16 72 ASN A N 1
ATOM 552 C CA . ASN A 1 72 ? -30.145 21.367 -16.331 1.00 41.16 72 ASN A CA 1
ATOM 553 C C . ASN A 1 72 ? -30.985 21.141 -15.074 1.00 41.16 72 ASN A C 1
ATOM 555 O O . ASN A 1 72 ? -31.905 20.334 -15.091 1.00 41.16 72 ASN A O 1
ATOM 559 N N . GLU A 1 73 ? -30.624 21.840 -14.001 1.00 37.94 73 GLU A N 1
ATOM 560 C CA . GLU A 1 73 ? -31.491 22.716 -13.198 1.00 37.94 73 GLU A CA 1
ATOM 561 C C . GLU A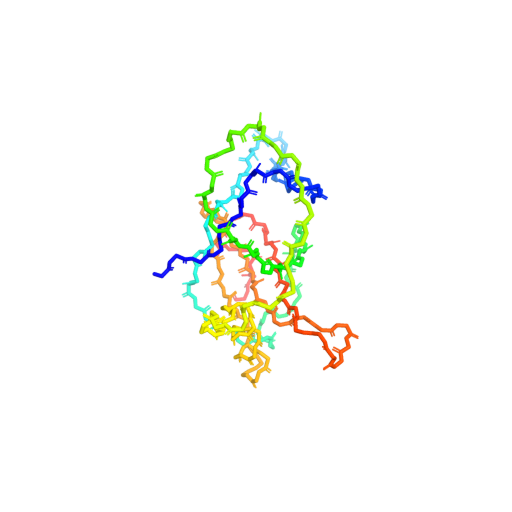 1 73 ? -30.844 22.928 -11.825 1.00 37.94 73 GLU A C 1
ATOM 563 O O . GLU A 1 73 ? -30.473 21.995 -11.116 1.00 37.94 73 GLU A O 1
ATOM 568 N N . ALA A 1 74 ? -30.640 24.201 -11.503 1.00 46.12 74 ALA A N 1
ATOM 569 C CA . ALA A 1 74 ? -30.307 24.662 -10.172 1.00 46.12 74 ALA A CA 1
ATOM 570 C C . ALA A 1 74 ? -31.608 24.779 -9.378 1.00 46.12 74 ALA A C 1
ATOM 572 O O . ALA A 1 74 ? -32.507 25.440 -9.881 1.00 46.12 74 ALA A O 1
ATOM 573 N N . ASP A 1 75 ? -31.687 24.222 -8.167 1.00 34.44 75 ASP A N 1
ATOM 574 C CA . ASP A 1 75 ? -32.246 24.934 -7.011 1.00 34.44 75 ASP A CA 1
ATOM 575 C C . ASP A 1 75 ? -32.006 24.183 -5.686 1.00 34.44 75 ASP A C 1
ATOM 577 O O . ASP A 1 75 ? -31.605 23.024 -5.640 1.00 34.44 75 ASP A O 1
ATOM 581 N N . ILE A 1 76 ? -32.214 24.952 -4.629 1.00 46.75 76 ILE A N 1
ATOM 582 C CA . ILE A 1 76 ? -31.908 24.869 -3.207 1.00 46.75 76 ILE A CA 1
ATOM 583 C C . ILE A 1 76 ? -32.656 23.757 -2.427 1.00 46.75 76 ILE A C 1
ATOM 585 O O . ILE A 1 76 ? -33.722 23.296 -2.818 1.00 46.75 76 ILE A O 1
ATOM 589 N N . THR A 1 77 ? -32.094 23.447 -1.242 1.00 41.69 77 THR A N 1
ATOM 590 C CA . THR A 1 77 ? -32.594 22.667 -0.077 1.00 41.69 77 THR A CA 1
ATOM 591 C C . THR A 1 77 ? -32.650 21.142 -0.183 1.00 41.69 77 THR A C 1
ATOM 593 O O . THR A 1 77 ? -33.390 20.611 -0.994 1.00 41.69 77 THR A O 1
ATOM 596 N N . ASP A 1 78 ? -31.949 20.451 0.729 1.00 35.97 78 ASP A N 1
ATOM 597 C CA . ASP A 1 78 ? -32.642 19.625 1.730 1.00 35.97 78 ASP A CA 1
ATOM 598 C C . ASP A 1 78 ? -31.724 19.280 2.917 1.00 35.97 78 ASP A C 1
ATOM 600 O O . ASP A 1 78 ? -30.603 18.791 2.754 1.00 35.97 78 ASP A O 1
ATOM 604 N N . ASP A 1 79 ? -32.216 19.575 4.115 1.00 44.00 79 ASP A N 1
ATOM 605 C CA . ASP A 1 79 ? -31.746 19.008 5.371 1.00 44.00 79 ASP A CA 1
ATOM 606 C C . ASP A 1 79 ? -32.487 17.679 5.550 1.00 44.00 79 ASP A C 1
ATOM 608 O O . ASP A 1 79 ? -33.707 17.634 5.458 1.00 44.00 79 ASP A O 1
ATOM 612 N N . ASN A 1 80 ? -31.740 16.627 5.884 1.00 48.94 80 ASN A N 1
ATOM 613 C CA . ASN A 1 80 ? -32.240 15.377 6.454 1.00 48.94 80 ASN A CA 1
ATOM 614 C C . ASN A 1 80 ? -32.860 14.317 5.506 1.00 48.94 80 ASN A C 1
ATOM 616 O O . ASN A 1 80 ? -34.063 14.238 5.285 1.00 48.94 80 ASN A O 1
ATOM 620 N N . SER A 1 81 ? -32.040 13.326 5.141 1.00 39.50 81 SER A N 1
ATOM 621 C CA . SER A 1 81 ? -32.489 11.924 5.140 1.00 39.50 81 SER A CA 1
ATOM 622 C C . SER A 1 81 ? -31.438 11.034 5.804 1.00 39.50 81 SER A C 1
ATOM 624 O O . SER A 1 81 ? -30.594 10.394 5.179 1.00 39.50 81 SER A O 1
ATOM 626 N N . ALA A 1 82 ? -31.490 11.026 7.135 1.00 47.75 82 ALA A N 1
ATOM 627 C CA . ALA A 1 82 ? -31.037 9.906 7.939 1.00 47.75 82 ALA A CA 1
ATOM 628 C C . ALA A 1 82 ? -31.830 8.643 7.549 1.00 47.75 82 ALA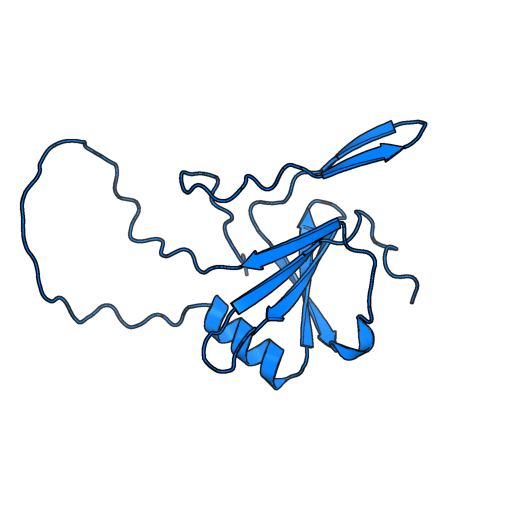 A C 1
ATOM 630 O O . ALA A 1 82 ? -32.968 8.495 7.969 1.00 47.75 82 ALA A O 1
ATOM 631 N N . ASP A 1 83 ? -31.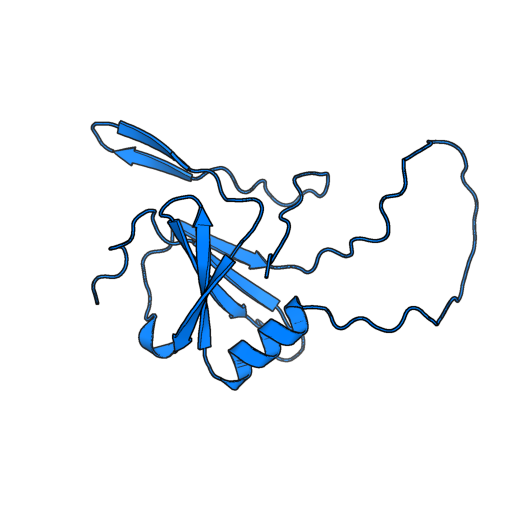255 7.806 6.681 1.00 45.41 83 ASP A N 1
ATOM 632 C CA . ASP A 1 83 ? -31.385 6.335 6.647 1.00 45.41 83 ASP A CA 1
ATOM 633 C C . ASP A 1 83 ? -30.749 5.785 5.355 1.00 45.41 83 ASP A C 1
ATOM 635 O O . ASP A 1 83 ? -31.386 5.169 4.505 1.00 45.41 83 ASP A O 1
ATOM 639 N N . GLU A 1 84 ? -29.439 5.981 5.192 1.00 46.62 84 GLU A N 1
ATOM 640 C CA . GLU A 1 84 ? -28.647 5.003 4.448 1.00 46.62 84 GLU A CA 1
ATOM 641 C C . GLU A 1 84 ? -27.869 4.215 5.487 1.00 46.62 84 GLU A C 1
ATOM 643 O O . GLU A 1 84 ? -26.926 4.732 6.083 1.00 46.62 84 GLU A O 1
ATOM 648 N N . THR A 1 85 ? -28.316 2.982 5.741 1.00 48.78 85 THR A N 1
ATOM 649 C CA . THR A 1 85 ? -27.590 1.943 6.482 1.00 48.78 85 THR A CA 1
ATOM 650 C C . THR A 1 85 ? -26.091 2.162 6.341 1.00 48.78 85 THR A C 1
ATOM 652 O O . THR A 1 85 ? -25.547 1.934 5.258 1.00 48.78 85 THR A O 1
ATOM 655 N N . THR A 1 86 ? -25.464 2.667 7.410 1.00 60.28 86 THR A N 1
ATOM 656 C CA . THR A 1 86 ? -24.073 3.123 7.460 1.00 60.28 86 THR A CA 1
ATOM 657 C C . THR A 1 86 ? -23.158 1.987 7.034 1.00 60.28 86 THR A C 1
ATOM 659 O O . THR A 1 86 ? -22.699 1.203 7.862 1.00 60.28 86 THR A O 1
ATOM 662 N N . THR A 1 87 ? -22.935 1.842 5.730 1.00 65.25 87 THR A N 1
ATOM 663 C CA . THR A 1 87 ? -22.117 0.757 5.205 1.00 65.25 87 THR A CA 1
ATOM 664 C C . THR A 1 87 ? -20.698 1.063 5.657 1.00 65.25 87 THR A C 1
ATOM 666 O O . THR A 1 87 ? -20.150 2.102 5.271 1.00 65.25 87 THR A O 1
ATOM 669 N N . PRO A 1 88 ? -20.099 0.231 6.524 1.00 65.62 88 PRO A N 1
ATOM 670 C CA . PRO A 1 88 ? -18.775 0.518 7.035 1.00 65.62 88 PRO A CA 1
ATOM 671 C C . PRO A 1 88 ? -17.804 0.542 5.857 1.00 65.62 88 PRO A C 1
ATOM 673 O O . PRO A 1 88 ? -17.720 -0.408 5.078 1.00 65.62 88 PRO A O 1
ATOM 676 N N . SER A 1 89 ? -17.077 1.650 5.709 1.00 83.56 89 SER A N 1
ATOM 677 C CA . SER A 1 89 ? -16.080 1.770 4.651 1.00 83.56 89 SER A CA 1
ATOM 678 C C . SER A 1 89 ? -15.040 0.666 4.815 1.00 83.56 89 SER A C 1
ATOM 680 O O . SER A 1 89 ? -14.409 0.545 5.870 1.00 83.56 89 SER A O 1
ATOM 682 N N . PHE A 1 90 ? -14.818 -0.109 3.752 1.00 86.00 90 PHE A N 1
ATOM 683 C CA . PHE A 1 90 ? -13.800 -1.155 3.734 1.00 86.00 90 PHE A CA 1
ATOM 684 C C . PHE A 1 90 ? -12.426 -0.623 4.182 1.00 86.00 90 PHE A C 1
ATOM 686 O O . PHE A 1 90 ? -11.716 -1.296 4.923 1.00 86.00 90 PHE A O 1
ATOM 693 N N . CYS A 1 91 ? -12.072 0.611 3.801 1.00 86.81 91 CYS A N 1
ATOM 694 C CA . CYS A 1 91 ? -10.803 1.231 4.184 1.00 86.81 91 CYS A CA 1
ATOM 695 C C . CYS A 1 91 ? -10.659 1.388 5.706 1.00 86.81 91 CYS A C 1
ATOM 697 O O . CYS A 1 91 ? -9.566 1.218 6.238 1.00 86.81 91 CYS A O 1
ATOM 699 N N . VAL A 1 92 ? -11.755 1.685 6.414 1.00 87.44 92 VAL A N 1
ATOM 700 C CA . VAL A 1 92 ? -11.762 1.819 7.880 1.00 87.44 92 VAL A CA 1
ATOM 701 C C . VAL A 1 92 ? -11.589 0.455 8.542 1.00 87.44 92 VAL A C 1
ATOM 703 O O . VAL A 1 92 ? -10.799 0.328 9.477 1.00 87.44 92 VAL A O 1
ATOM 706 N N . LEU A 1 93 ? -12.278 -0.569 8.027 1.00 91.19 93 LEU A N 1
ATOM 707 C CA . LEU A 1 93 ? -12.164 -1.941 8.526 1.00 91.19 93 LEU A CA 1
ATOM 708 C C . LEU A 1 93 ? -10.754 -2.501 8.305 1.00 91.19 93 LEU A C 1
ATOM 710 O O . LEU A 1 93 ? -10.133 -2.983 9.250 1.00 91.19 93 LEU A O 1
ATOM 714 N N . LEU A 1 94 ? -10.220 -2.374 7.085 1.00 93.06 94 LEU A N 1
ATOM 715 C CA . LEU A 1 94 ? -8.873 -2.836 6.759 1.00 93.06 94 LEU A CA 1
ATOM 716 C C . LEU A 1 94 ? -7.811 -2.076 7.564 1.00 93.06 94 LEU A C 1
ATOM 718 O O . LEU A 1 94 ? -6.891 -2.700 8.084 1.00 93.06 94 LEU A O 1
ATOM 722 N N . HIS A 1 95 ? -7.952 -0.755 7.730 1.00 92.75 95 HIS A N 1
ATOM 723 C CA . HIS A 1 95 ? -7.069 0.023 8.603 1.00 92.75 95 HIS A CA 1
ATOM 724 C C . HIS A 1 95 ? -7.047 -0.547 10.024 1.00 92.75 95 HIS A C 1
ATOM 726 O O . HIS A 1 95 ? -5.971 -0.766 10.577 1.00 92.75 95 HIS A O 1
ATOM 732 N N . GLY A 1 96 ? -8.226 -0.792 10.604 1.00 93.44 96 GLY A N 1
ATOM 733 C CA . GLY A 1 96 ? -8.352 -1.344 11.949 1.00 93.44 96 GLY A CA 1
ATOM 734 C C . GLY A 1 96 ? -7.667 -2.702 12.079 1.00 93.44 96 GLY A C 1
ATOM 735 O O . GLY A 1 96 ? -6.843 -2.876 12.972 1.00 93.44 96 GLY A O 1
ATOM 736 N N . ALA A 1 97 ? -7.946 -3.624 11.156 1.00 94.88 97 ALA A N 1
ATOM 737 C CA . ALA A 1 97 ? -7.375 -4.969 11.168 1.00 94.88 97 ALA A CA 1
ATOM 738 C C . ALA A 1 97 ? -5.841 -4.953 11.066 1.00 94.88 97 ALA A C 1
ATOM 740 O O . ALA A 1 97 ? -5.158 -5.521 11.914 1.00 94.88 97 ALA A O 1
ATOM 741 N N . LEU A 1 98 ? -5.291 -4.235 10.080 1.00 95.94 98 LEU A N 1
ATOM 742 C CA . LEU A 1 98 ? -3.840 -4.147 9.875 1.00 95.94 98 LEU A CA 1
ATOM 743 C C . LEU A 1 98 ? -3.125 -3.499 11.066 1.00 95.94 98 LEU A C 1
ATOM 745 O O . LEU A 1 98 ? -2.030 -3.911 11.439 1.00 95.94 98 LEU A O 1
ATOM 749 N N . LYS A 1 99 ? -3.755 -2.496 11.684 1.00 94.31 99 LYS A N 1
ATOM 750 C CA . LYS A 1 99 ? -3.213 -1.817 12.861 1.00 94.31 99 LYS A CA 1
ATOM 751 C C . LYS A 1 99 ? -3.193 -2.712 14.098 1.00 94.31 99 LYS A C 1
ATOM 753 O O . LYS A 1 99 ? -2.210 -2.681 14.829 1.00 94.31 99 LYS A O 1
ATOM 758 N N . VAL A 1 100 ? -4.279 -3.442 14.359 1.00 95.38 100 VAL A N 1
ATOM 759 C CA . VAL A 1 100 ? -4.407 -4.298 15.552 1.00 95.38 100 VAL A CA 1
ATOM 760 C C . VAL A 1 100 ? -3.425 -5.462 15.485 1.00 95.38 100 VAL A C 1
ATOM 762 O O . VAL A 1 100 ? -2.721 -5.710 16.458 1.00 95.38 100 VAL A O 1
ATOM 765 N N . GLU A 1 101 ? -3.327 -6.110 14.327 1.00 96.56 101 GLU A N 1
ATOM 766 C CA . GLU A 1 101 ? -2.456 -7.274 14.131 1.00 96.56 101 GLU A CA 1
ATOM 767 C C . GLU A 1 101 ? -0.989 -6.893 13.853 1.00 96.56 101 GLU A C 1
ATOM 769 O O . GLU A 1 101 ? -0.126 -7.761 13.781 1.00 96.56 101 GLU A O 1
ATOM 774 N N . ASN A 1 102 ? -0.682 -5.599 13.694 1.00 95.69 102 ASN A N 1
ATOM 775 C CA . ASN A 1 102 ? 0.636 -5.105 13.278 1.00 95.69 102 ASN A CA 1
ATOM 776 C C . ASN A 1 102 ? 1.131 -5.756 11.966 1.00 95.69 102 ASN A C 1
ATOM 778 O O . ASN A 1 102 ? 2.281 -6.190 11.843 1.00 95.69 102 ASN A O 1
ATOM 782 N N . MET A 1 103 ? 0.238 -5.807 10.975 1.00 97.25 103 MET A N 1
ATOM 783 C CA . MET A 1 103 ? 0.444 -6.445 9.670 1.00 97.25 103 MET A CA 1
ATOM 784 C C . MET A 1 103 ? 0.355 -5.424 8.528 1.00 97.25 103 MET A C 1
ATOM 786 O O . MET A 1 103 ? -0.266 -4.365 8.653 1.00 97.25 103 MET A O 1
ATOM 790 N N . ALA A 1 104 ? 0.914 -5.775 7.374 1.00 97.31 104 ALA A N 1
ATOM 791 C CA . ALA A 1 104 ? 0.611 -5.150 6.092 1.00 97.31 104 ALA A CA 1
ATOM 792 C C . ALA A 1 104 ? -0.018 -6.171 5.141 1.00 97.31 104 ALA A C 1
ATOM 794 O O . ALA A 1 104 ? 0.268 -7.364 5.214 1.00 97.31 104 ALA A O 1
ATOM 795 N N . ALA A 1 105 ? -0.849 -5.699 4.220 1.00 97.75 105 ALA A N 1
ATOM 796 C CA . ALA A 1 105 ? -1.355 -6.499 3.117 1.00 97.75 105 ALA A CA 1
ATOM 797 C C . ALA A 1 105 ? -0.391 -6.411 1.927 1.00 97.75 105 ALA A C 1
ATOM 799 O O . ALA A 1 105 ? -0.095 -5.313 1.452 1.00 97.75 105 ALA A O 1
ATOM 800 N N . LEU A 1 106 ? 0.068 -7.557 1.429 1.00 96.38 106 LEU A N 1
ATOM 801 C CA . LEU A 1 106 ? 0.754 -7.660 0.144 1.00 96.38 106 LEU A CA 1
ATOM 802 C C . LEU A 1 106 ? -0.291 -7.569 -0.968 1.00 96.38 106 LEU A C 1
ATOM 804 O O . LEU A 1 106 ? -1.260 -8.332 -0.971 1.00 96.38 106 LEU A O 1
ATOM 808 N N . VAL A 1 107 ? -0.087 -6.656 -1.914 1.00 96.19 107 VAL A N 1
ATOM 809 C CA . VAL A 1 107 ? -1.006 -6.431 -3.033 1.00 96.19 107 VAL A CA 1
ATOM 810 C C . VAL A 1 107 ? -0.294 -6.453 -4.375 1.00 96.19 107 VAL A C 1
ATOM 812 O O . VAL A 1 107 ? 0.864 -6.048 -4.480 1.00 96.19 107 VAL A O 1
ATOM 815 N N . THR A 1 108 ? -1.002 -6.863 -5.423 1.00 95.06 108 THR A N 1
ATOM 816 C CA . THR A 1 108 ? -0.562 -6.617 -6.801 1.00 95.06 108 THR A CA 1
ATOM 817 C C . THR A 1 108 ? -0.986 -5.229 -7.243 1.00 95.06 108 THR A C 1
ATOM 819 O O . THR A 1 108 ? -2.164 -4.881 -7.172 1.00 95.06 108 THR A O 1
ATOM 822 N N . VAL A 1 109 ? -0.033 -4.457 -7.755 1.00 92.25 109 VAL A N 1
ATOM 823 C CA . VAL A 1 109 ? -0.284 -3.148 -8.376 1.00 92.25 109 VAL A CA 1
ATOM 824 C C . VAL A 1 109 ? -0.303 -3.232 -9.902 1.00 92.25 109 VAL A C 1
ATOM 826 O O . VAL A 1 109 ? -0.740 -2.297 -10.559 1.00 92.25 109 VAL A O 1
ATOM 829 N N . GLY A 1 110 ? 0.156 -4.341 -10.482 1.00 91.12 110 GLY A N 1
ATOM 830 C CA . GLY A 1 110 ? 0.183 -4.583 -11.921 1.00 91.12 110 GLY A CA 1
ATOM 831 C C . GLY A 1 110 ? 0.763 -5.961 -12.242 1.00 91.12 110 GLY A C 1
ATOM 832 O O . GLY A 1 110 ? 0.971 -6.785 -11.350 1.00 91.12 110 GLY A O 1
ATOM 833 N N . LEU A 1 111 ? 1.043 -6.221 -13.521 1.00 90.31 111 LEU A N 1
ATOM 834 C CA . LEU A 1 111 ? 1.635 -7.491 -13.944 1.00 90.31 111 LEU A CA 1
ATOM 835 C C . LEU A 1 111 ? 3.055 -7.638 -13.382 1.00 90.31 111 LEU A C 1
ATOM 837 O O . LEU A 1 111 ? 3.935 -6.848 -13.719 1.00 90.31 111 LEU A O 1
ATOM 841 N N . ASN A 1 112 ? 3.269 -8.674 -12.564 1.00 91.88 112 ASN A N 1
ATOM 842 C CA . ASN A 1 112 ? 4.536 -8.930 -11.873 1.00 91.88 112 ASN A CA 1
ATOM 843 C C . ASN A 1 112 ? 5.053 -7.698 -11.103 1.00 91.88 112 ASN A C 1
ATOM 845 O O . ASN A 1 112 ? 6.236 -7.359 -11.156 1.00 91.88 112 ASN A O 1
ATOM 849 N N . TRP A 1 113 ? 4.138 -6.980 -10.450 1.00 93.50 113 TRP A N 1
ATOM 850 C CA . TRP A 1 113 ? 4.442 -5.743 -9.748 1.00 93.50 113 TRP A CA 1
ATOM 851 C C . TRP A 1 113 ? 3.613 -5.647 -8.470 1.00 93.50 113 TRP A C 1
ATOM 853 O O . TRP A 1 113 ? 2.388 -5.805 -8.497 1.00 93.50 113 TRP A O 1
ATOM 863 N N . PHE A 1 114 ? 4.288 -5.391 -7.351 1.00 95.31 114 PHE A N 1
ATOM 864 C CA . PHE A 1 114 ? 3.725 -5.554 -6.016 1.00 95.31 114 PHE A CA 1
ATOM 865 C C . PHE A 1 114 ? 3.889 -4.305 -5.150 1.00 95.31 114 PHE A C 1
ATOM 867 O O . PHE A 1 114 ? 4.707 -3.420 -5.411 1.00 95.31 114 PHE A O 1
ATOM 874 N N . GLY A 1 115 ? 3.092 -4.249 -4.091 1.00 95.50 115 GLY A N 1
ATOM 875 C CA . GLY A 1 115 ? 3.164 -3.219 -3.070 1.00 95.50 115 GLY A CA 1
ATOM 876 C C . GLY A 1 115 ? 2.649 -3.713 -1.727 1.00 95.50 115 GLY A C 1
ATOM 877 O O . GLY A 1 115 ? 2.087 -4.802 -1.618 1.00 95.50 115 GLY A O 1
ATOM 878 N N . PHE A 1 116 ? 2.814 -2.879 -0.707 1.00 96.69 116 PHE A N 1
ATOM 879 C CA . PHE A 1 116 ? 2.265 -3.121 0.624 1.00 96.69 116 PHE A CA 1
ATOM 880 C C . PHE A 1 116 ? 1.247 -2.055 0.981 1.00 96.69 116 PHE A C 1
ATOM 882 O O . PHE A 1 116 ? 1.542 -0.867 0.857 1.00 96.69 116 PHE A O 1
ATOM 889 N N . ILE A 1 117 ? 0.087 -2.471 1.480 1.00 96.69 117 ILE A N 1
ATOM 890 C CA . ILE A 1 117 ? -0.881 -1.590 2.133 1.00 96.69 117 ILE A CA 1
ATOM 891 C C . ILE A 1 117 ? -0.758 -1.778 3.639 1.00 96.69 117 ILE A C 1
ATOM 893 O O . ILE A 1 117 ? -0.841 -2.898 4.135 1.00 96.69 117 ILE A O 1
ATOM 897 N N . TYR A 1 118 ? -0.606 -0.688 4.380 1.00 95.50 118 TYR A N 1
ATOM 898 C CA . TYR A 1 118 ? -0.564 -0.711 5.840 1.00 95.50 118 TYR A CA 1
ATOM 899 C C . TYR A 1 118 ? -1.326 0.468 6.439 1.00 95.50 118 TYR A C 1
ATOM 901 O O . TYR A 1 118 ? -1.609 1.474 5.779 1.00 95.50 118 TYR A O 1
ATOM 909 N N . SER A 1 119 ? -1.681 0.329 7.715 1.00 94.25 119 SER A N 1
ATOM 910 C CA . SER A 1 119 ? -2.266 1.419 8.491 1.00 94.25 119 SER A CA 1
ATOM 911 C C . SER A 1 119 ? -1.263 2.566 8.622 1.00 94.25 119 SER A C 1
ATOM 913 O O . SER A 1 119 ? -0.147 2.373 9.101 1.00 94.25 119 SER A O 1
ATOM 915 N N . TRP A 1 120 ? -1.690 3.776 8.271 1.00 90.69 120 TRP A N 1
ATOM 916 C CA . TRP A 1 120 ? -0.926 5.001 8.464 1.00 90.69 120 TRP A CA 1
ATOM 917 C C . TRP A 1 120 ? -1.735 6.011 9.275 1.00 90.69 120 TRP A C 1
ATOM 919 O O . TRP A 1 120 ? -2.896 6.292 8.976 1.00 90.69 120 TRP A O 1
ATOM 929 N N . ALA A 1 121 ? -1.128 6.576 10.313 1.00 82.62 121 ALA A N 1
ATOM 930 C CA . ALA A 1 121 ? -1.774 7.563 11.163 1.00 82.62 121 ALA A CA 1
ATOM 931 C C . ALA A 1 121 ? -0.744 8.582 11.654 1.00 82.62 121 ALA A C 1
ATOM 933 O O . ALA A 1 121 ? 0.085 8.270 12.500 1.00 82.62 121 ALA A O 1
ATOM 934 N N . ASP A 1 122 ? -0.839 9.812 11.150 1.00 70.62 122 ASP A N 1
ATOM 935 C CA . ASP A 1 122 ? -0.058 10.957 11.645 1.00 70.62 122 ASP A CA 1
ATOM 936 C C . ASP A 1 122 ? -0.536 11.403 13.048 1.00 70.62 122 ASP A C 1
ATOM 938 O O . ASP A 1 122 ? 0.178 12.019 13.830 1.00 70.62 122 ASP A O 1
ATOM 942 N N . SER A 1 123 ? -1.767 11.030 13.427 1.00 68.75 123 SER A N 1
ATOM 943 C CA . SER A 1 123 ? -2.303 11.220 14.779 1.00 68.75 123 SER A CA 1
ATOM 944 C C . SER A 1 123 ? -3.307 10.126 15.149 1.00 68.75 123 SER A C 1
ATOM 946 O O . SER A 1 123 ? -3.844 9.435 14.287 1.00 68.75 123 SER A O 1
ATOM 948 N N . LYS A 1 124 ? -3.651 10.007 16.438 1.00 65.75 124 LYS A N 1
ATOM 949 C CA . LYS A 1 124 ? -4.615 9.002 16.936 1.00 65.75 124 LYS A CA 1
ATOM 950 C C . LYS A 1 124 ? -6.059 9.180 16.423 1.00 65.75 124 LYS A C 1
ATOM 952 O O . LYS A 1 124 ? -6.891 8.331 16.719 1.00 65.75 124 LYS A O 1
ATOM 957 N N . LYS A 1 125 ? -6.374 10.270 15.707 1.00 67.44 125 LYS A N 1
ATOM 958 C CA . LYS A 1 125 ? -7.754 10.682 15.377 1.00 67.44 125 LYS A CA 1
ATOM 959 C C . LYS A 1 125 ? -8.214 10.349 13.953 1.00 67.44 125 LYS A C 1
ATOM 961 O O . LYS A 1 125 ? -9.410 10.439 13.697 1.00 67.44 125 LYS A O 1
ATOM 966 N N . LYS A 1 126 ? -7.314 10.002 13.024 1.00 77.81 126 LYS A N 1
ATOM 967 C CA . LYS A 1 126 ? -7.679 9.702 11.627 1.00 77.81 126 LYS A CA 1
ATOM 968 C C . LYS A 1 126 ? -7.122 8.355 11.177 1.00 77.81 126 LYS A C 1
ATOM 970 O O . LYS A 1 126 ? -5.914 8.142 11.227 1.00 77.81 126 LYS A O 1
ATOM 975 N N . SER A 1 127 ? -8.015 7.488 10.708 1.00 81.62 127 SER A N 1
ATOM 976 C CA . SER A 1 127 ? -7.673 6.216 10.072 1.00 81.62 127 SER A CA 1
ATOM 977 C C . SER A 1 127 ? -7.306 6.463 8.614 1.00 81.62 127 SER A C 1
ATOM 979 O O . SER A 1 127 ? -8.192 6.754 7.814 1.00 81.62 127 SER A O 1
ATOM 981 N N . ASN A 1 128 ? -6.026 6.350 8.259 1.00 88.06 128 ASN A N 1
ATOM 982 C CA . ASN A 1 128 ? -5.607 6.341 6.859 1.00 88.06 128 ASN A CA 1
ATOM 983 C C . ASN A 1 128 ? -4.931 5.016 6.505 1.00 88.06 128 ASN A C 1
ATOM 985 O O . ASN A 1 128 ? -4.361 4.322 7.351 1.00 88.06 128 ASN A O 1
ATOM 989 N N . LEU A 1 129 ? -4.988 4.668 5.230 1.00 92.81 129 LEU A N 1
ATOM 990 C CA . LEU A 1 129 ? -4.186 3.599 4.658 1.00 92.81 129 LEU A CA 1
ATOM 991 C C . LEU A 1 129 ? -3.088 4.234 3.809 1.00 92.81 129 LEU A C 1
ATOM 993 O O . LEU A 1 129 ? -3.302 5.275 3.188 1.00 92.81 129 LEU A O 1
ATOM 997 N N . MET A 1 130 ? -1.914 3.617 3.785 1.00 93.00 130 MET A N 1
ATOM 998 C CA . MET A 1 130 ? -0.832 3.993 2.882 1.00 93.00 130 MET A CA 1
ATOM 999 C C . MET A 1 130 ? -0.425 2.779 2.064 1.00 93.00 130 MET A C 1
ATOM 1001 O O . MET A 1 130 ? -0.236 1.697 2.617 1.00 93.00 130 MET A O 1
ATOM 1005 N N . ILE A 1 131 ? -0.289 2.974 0.755 1.00 94.25 131 ILE A N 1
ATOM 1006 C CA . ILE A 1 131 ? 0.346 2.013 -0.137 1.00 94.25 131 ILE A CA 1
ATOM 1007 C C . ILE A 1 131 ? 1.795 2.419 -0.377 1.00 94.25 131 ILE A C 1
ATOM 1009 O O . ILE A 1 131 ? 2.085 3.578 -0.675 1.00 94.25 131 ILE A O 1
ATOM 1013 N N . THR A 1 132 ? 2.703 1.458 -0.264 1.00 93.81 132 THR A N 1
ATOM 1014 C CA . THR A 1 132 ? 4.076 1.553 -0.760 1.00 93.81 132 THR A CA 1
ATOM 1015 C C . THR A 1 132 ? 4.198 0.705 -2.015 1.00 93.81 132 THR A C 1
ATOM 1017 O O . THR A 1 132 ? 3.915 -0.490 -1.975 1.00 93.81 132 THR A O 1
ATOM 1020 N N . ILE A 1 133 ? 4.620 1.322 -3.116 1.00 93.62 133 ILE A N 1
ATOM 1021 C CA . ILE A 1 133 ? 4.831 0.653 -4.401 1.00 93.62 133 ILE A CA 1
ATOM 1022 C C . ILE A 1 133 ? 6.304 0.254 -4.499 1.00 93.62 133 ILE A C 1
ATOM 1024 O O . ILE A 1 133 ? 7.186 1.114 -4.426 1.00 93.62 133 ILE A O 1
ATOM 1028 N N . LEU A 1 134 ? 6.569 -1.041 -4.650 1.00 94.31 134 LEU A N 1
ATOM 1029 C CA . LEU A 1 134 ? 7.921 -1.583 -4.801 1.00 94.31 134 LEU A CA 1
ATOM 1030 C C . LEU A 1 134 ? 8.376 -1.479 -6.261 1.00 94.31 134 LEU A C 1
ATOM 1032 O O . LEU A 1 134 ? 7.538 -1.275 -7.131 1.00 94.31 134 LEU A O 1
ATOM 1036 N N . PRO A 1 135 ? 9.669 -1.627 -6.579 1.00 92.31 135 PRO A N 1
ATOM 1037 C CA . PRO A 1 135 ? 10.105 -1.933 -7.939 1.00 92.31 135 PRO A CA 1
ATOM 1038 C C . PRO A 1 135 ? 9.323 -3.099 -8.583 1.00 92.31 135 PRO A C 1
ATOM 1040 O O . PRO A 1 135 ? 8.880 -4.001 -7.874 1.00 92.31 135 PRO A O 1
ATOM 1043 N N . PRO A 1 136 ? 9.115 -3.110 -9.913 1.00 91.81 136 PRO A N 1
ATOM 1044 C CA . PRO A 1 136 ? 8.580 -4.276 -10.610 1.00 91.81 136 PRO A CA 1
ATOM 1045 C C . PRO A 1 136 ? 9.501 -5.490 -10.476 1.00 91.81 136 PRO A C 1
ATOM 1047 O O . PRO A 1 136 ? 10.723 -5.352 -10.502 1.00 91.81 136 PRO A O 1
ATOM 1050 N N . GLY A 1 137 ? 8.909 -6.681 -10.406 1.00 90.44 137 GLY A N 1
ATOM 1051 C CA . GLY A 1 137 ? 9.613 -7.942 -10.192 1.00 90.44 137 GLY A CA 1
ATOM 1052 C C . GLY A 1 137 ? 9.100 -8.701 -8.970 1.00 90.44 137 GLY A C 1
ATOM 1053 O O . GLY A 1 137 ? 8.430 -8.145 -8.104 1.00 90.44 137 GLY A O 1
ATOM 1054 N N . SER A 1 138 ? 9.432 -9.989 -8.905 1.00 87.94 138 SER A N 1
ATOM 1055 C CA . SER A 1 138 ? 9.086 -10.884 -7.793 1.00 87.94 138 SER A CA 1
ATOM 1056 C C . SER A 1 138 ? 10.227 -11.083 -6.789 1.00 87.94 138 SER A C 1
ATOM 1058 O O . SER A 1 138 ? 10.014 -11.717 -5.766 1.00 87.94 138 SER A O 1
ATOM 1060 N N . ASP A 1 139 ? 11.418 -10.556 -7.082 1.00 88.38 139 ASP A N 1
ATOM 1061 C CA . ASP A 1 139 ? 12.653 -10.725 -6.298 1.00 88.38 139 ASP A CA 1
ATOM 1062 C C . ASP A 1 139 ? 13.207 -9.356 -5.864 1.00 88.38 139 ASP A C 1
ATOM 1064 O O . ASP A 1 139 ? 14.362 -8.991 -6.063 1.00 88.38 139 ASP A O 1
ATOM 1068 N N . VAL A 1 140 ? 12.293 -8.501 -5.406 1.00 87.44 140 VAL A N 1
ATOM 1069 C CA . VAL A 1 140 ? 12.578 -7.094 -5.075 1.00 87.44 140 VAL A CA 1
ATOM 1070 C C . VAL A 1 140 ? 13.047 -6.952 -3.630 1.00 87.44 140 VAL A C 1
ATOM 1072 O O . VAL A 1 140 ? 13.696 -5.972 -3.263 1.00 87.44 140 VAL A O 1
ATOM 1075 N N . ILE A 1 141 ? 12.697 -7.933 -2.807 1.00 86.38 141 ILE A N 1
ATOM 1076 C CA . ILE A 1 141 ? 13.042 -8.003 -1.403 1.00 86.38 141 ILE A CA 1
ATOM 1077 C C . ILE A 1 141 ? 13.991 -9.196 -1.245 1.00 86.38 141 ILE A C 1
ATOM 1079 O O . ILE A 1 141 ? 13.568 -10.305 -1.541 1.00 86.38 141 ILE A O 1
ATOM 1083 N N . PRO A 1 142 ? 15.253 -8.988 -0.824 1.00 81.12 142 PRO A N 1
ATOM 1084 C CA . PRO A 1 142 ? 16.276 -10.038 -0.884 1.00 81.12 142 PRO A CA 1
ATOM 1085 C C . PRO A 1 142 ? 16.153 -11.168 0.147 1.00 81.12 142 PRO A C 1
ATOM 1087 O O . PRO A 1 142 ? 16.966 -12.092 0.102 1.00 81.12 142 PRO A O 1
ATOM 1090 N N . TRP A 1 143 ? 15.268 -11.028 1.136 1.00 83.75 143 TRP A N 1
ATOM 1091 C CA . TRP A 1 143 ? 15.107 -11.988 2.231 1.00 83.75 143 TRP A CA 1
ATOM 1092 C C . TRP A 1 143 ? 14.003 -13.003 1.948 1.00 83.75 143 TRP A C 1
ATOM 1094 O O . TRP A 1 143 ? 13.076 -12.676 1.174 1.00 83.75 143 TRP A O 1
#

Sequence (143 aa):
MKLVHIDRHGTQTVPVKGYTHVTDFSVRPYHISDVLDVYGFVPVADIGSPMAISRHLILPTNSSRTSVANPNEADITDDNSADETTTPSFCVLLHGALKVENMAALVTVGLNWFGFIYSWADSKKKSNLMITILPPGSDVIPW